Protein AF-A0A3E1NJW4-F1 (afdb_monomer_lite)

Foldseek 3Di:
DKWFWKWFDDPNDIWIWIWDWDDDPPDIDIDIDTDDDPCCVVLVQWDWDWDADPVGIWIWTQHPVRDIDTIDMDTPDIDDPPPPPPPPPPPPPD

Secondary structure (DSSP, 8-state):
-EEEEEEEEETTEEEEEEEEEEEETTEEEEEEEEPP-GGGGGGTT-EEEEEEETTEEEEEEE-TTS-EEEEPEEEEEEE---------------

Structure (mmCIF, N/CA/C/O backbone):
data_AF-A0A3E1NJW4-F1
#
_entry.id   AF-A0A3E1NJW4-F1
#
loop_
_atom_site.group_PDB
_atom_site.id
_atom_site.type_symbol
_atom_site.label_atom_id
_atom_site.label_alt_id
_atom_site.label_comp_id
_atom_site.label_asym_id
_atom_site.label_entity_id
_atom_site.label_seq_id
_atom_site.pdbx_PDB_ins_code
_atom_site.Cartn_x
_atom_site.Cartn_y
_atom_site.Cartn_z
_atom_site.occupancy
_atom_site.B_iso_or_equiv
_atom_site.auth_seq_id
_atom_site.auth_comp_id
_atom_site.auth_asym_id
_atom_site.auth_atom_id
_atom_site.pdbx_PDB_model_num
ATOM 1 N N . MET A 1 1 ? -8.828 1.772 16.849 1.00 71.25 1 MET A N 1
ATOM 2 C CA . MET A 1 1 ? -7.674 2.019 15.961 1.00 71.25 1 MET A CA 1
ATOM 3 C C . MET A 1 1 ? -7.213 0.664 15.465 1.00 71.25 1 MET A C 1
ATOM 5 O O . MET A 1 1 ? -7.027 -0.208 16.304 1.00 71.25 1 MET A O 1
ATOM 9 N N . LYS A 1 2 ? -7.141 0.454 14.149 1.00 76.69 2 LYS A N 1
ATOM 10 C CA . LYS A 1 2 ? -6.588 -0.773 13.557 1.00 76.69 2 LYS A CA 1
ATOM 11 C C . LYS A 1 2 ? -5.311 -0.407 12.810 1.00 76.69 2 LYS A C 1
ATOM 13 O O . LYS A 1 2 ? -5.330 0.576 12.073 1.00 76.69 2 LYS A O 1
ATOM 18 N N . ASN A 1 3 ? -4.242 -1.177 12.992 1.00 84.06 3 ASN A N 1
ATOM 19 C CA . ASN A 1 3 ? -3.046 -1.062 12.163 1.00 84.06 3 ASN A CA 1
ATOM 20 C C . ASN A 1 3 ? -2.914 -2.333 11.333 1.00 84.06 3 ASN A C 1
ATOM 22 O O . ASN A 1 3 ? -2.961 -3.443 11.864 1.00 84.06 3 ASN A O 1
ATOM 26 N N . LEU A 1 4 ? -2.775 -2.157 10.029 1.00 86.94 4 LEU A N 1
ATOM 27 C CA . LEU A 1 4 ? -2.654 -3.229 9.059 1.00 86.94 4 LEU A CA 1
ATOM 28 C C . LEU A 1 4 ? -1.265 -3.154 8.450 1.00 86.94 4 LEU A C 1
ATOM 30 O O . LEU A 1 4 ? -0.800 -2.080 8.073 1.00 86.94 4 LEU A O 1
ATOM 34 N N . LEU A 1 5 ? -0.602 -4.294 8.339 1.00 90.12 5 LEU A N 1
ATOM 35 C CA . LEU A 1 5 ? 0.557 -4.431 7.479 1.00 90.12 5 LEU A CA 1
ATOM 36 C C . LEU A 1 5 ? 0.077 -5.047 6.169 1.00 90.12 5 LEU A C 1
ATOM 38 O O . LEU A 1 5 ? -0.364 -6.200 6.149 1.00 90.12 5 LEU A O 1
ATOM 42 N N . ILE A 1 6 ? 0.140 -4.275 5.092 1.00 92.75 6 ILE A N 1
ATOM 43 C CA . ILE A 1 6 ? -0.257 -4.721 3.759 1.00 92.75 6 ILE A CA 1
ATOM 44 C C . ILE A 1 6 ? 0.975 -4.971 2.898 1.00 92.75 6 ILE A C 1
ATOM 46 O O . ILE A 1 6 ? 2.024 -4.359 3.102 1.00 92.75 6 ILE A O 1
ATOM 50 N N . SER A 1 7 ? 0.836 -5.846 1.910 1.00 93.94 7 SER A N 1
ATOM 51 C CA . SER A 1 7 ? 1.809 -5.998 0.833 1.00 93.94 7 SER A CA 1
ATOM 52 C C . SER A 1 7 ? 1.149 -5.861 -0.524 1.00 93.94 7 SER A C 1
ATOM 54 O O . SER A 1 7 ? 0.007 -6.285 -0.696 1.00 93.94 7 SER A O 1
ATOM 56 N N . PHE A 1 8 ? 1.900 -5.323 -1.473 1.00 93.81 8 PHE A N 1
ATOM 57 C CA . PHE A 1 8 ? 1.492 -5.139 -2.859 1.00 93.81 8 PHE A CA 1
ATOM 58 C C . PHE A 1 8 ? 2.720 -5.241 -3.768 1.00 93.81 8 PHE A C 1
ATOM 60 O O . PHE A 1 8 ? 3.860 -5.229 -3.287 1.00 93.81 8 PHE A O 1
ATOM 67 N N . THR A 1 9 ? 2.482 -5.342 -5.070 1.00 92.38 9 THR A N 1
ATOM 68 C CA . THR A 1 9 ? 3.533 -5.392 -6.089 1.00 92.38 9 THR A CA 1
ATOM 69 C C . THR A 1 9 ? 3.341 -4.245 -7.067 1.00 92.38 9 THR A C 1
ATOM 71 O O . THR A 1 9 ? 2.217 -3.957 -7.467 1.00 92.38 9 THR A O 1
ATOM 74 N N . TYR A 1 10 ? 4.435 -3.594 -7.447 1.00 91.44 10 TYR A N 1
ATOM 75 C CA . TYR A 1 10 ? 4.451 -2.558 -8.476 1.00 91.44 10 TYR A CA 1
ATOM 76 C C . TYR A 1 10 ? 5.771 -2.648 -9.244 1.00 91.44 10 TYR A C 1
ATOM 78 O O . TYR A 1 10 ? 6.822 -2.796 -8.623 1.00 91.44 10 TYR A O 1
ATOM 86 N N . ASN A 1 11 ? 5.723 -2.613 -10.580 1.00 89.81 11 ASN A N 1
ATOM 87 C CA . ASN A 1 11 ? 6.897 -2.787 -11.450 1.00 89.81 11 ASN A CA 1
ATOM 88 C C . ASN A 1 11 ? 7.776 -3.996 -11.066 1.00 89.81 11 ASN A C 1
ATOM 90 O O . ASN A 1 11 ? 8.988 -3.868 -10.916 1.00 89.81 11 ASN A O 1
ATOM 94 N N . ASP A 1 12 ? 7.147 -5.157 -10.844 1.00 89.50 12 ASP A N 1
ATOM 95 C CA . ASP A 1 12 ? 7.785 -6.417 -10.419 1.00 89.50 12 ASP A CA 1
ATOM 96 C C . ASP A 1 12 ? 8.532 -6.370 -9.068 1.00 89.50 12 ASP A C 1
ATOM 98 O O . ASP A 1 12 ? 9.198 -7.332 -8.677 1.00 89.50 12 ASP A O 1
ATOM 102 N N . LEU A 1 13 ? 8.385 -5.283 -8.303 1.00 90.12 13 LEU A N 1
ATOM 103 C CA . LEU A 1 13 ? 8.968 -5.114 -6.976 1.00 90.12 13 LEU A CA 1
ATOM 104 C C . LEU A 1 13 ? 7.904 -5.294 -5.893 1.00 90.12 13 LEU A C 1
ATOM 106 O O . LEU A 1 13 ? 6.772 -4.824 -6.008 1.00 90.12 13 LEU A O 1
ATOM 110 N N . ALA A 1 14 ? 8.276 -5.990 -4.820 1.00 90.69 14 ALA A N 1
ATOM 111 C CA . ALA A 1 14 ? 7.404 -6.220 -3.677 1.00 90.69 14 ALA A CA 1
ATOM 112 C C . ALA A 1 14 ? 7.559 -5.103 -2.640 1.00 90.69 14 ALA A C 1
ATOM 114 O O . ALA A 1 14 ? 8.660 -4.816 -2.166 1.00 90.69 14 ALA A O 1
ATOM 115 N N . TYR A 1 15 ? 6.431 -4.539 -2.223 1.00 92.06 15 TYR A N 1
ATOM 116 C CA . TYR A 1 15 ? 6.364 -3.481 -1.227 1.00 92.06 15 TYR A CA 1
ATOM 117 C C . TYR A 1 15 ? 5.585 -3.933 -0.001 1.00 92.06 15 TYR A C 1
ATOM 119 O O . TYR A 1 15 ? 4.768 -4.857 -0.032 1.00 92.06 15 TYR A O 1
ATOM 127 N N . THR A 1 16 ? 5.862 -3.271 1.116 1.00 92.31 16 THR A N 1
ATOM 128 C CA . THR A 1 16 ? 5.104 -3.420 2.355 1.00 92.31 16 THR A CA 1
ATOM 129 C C . THR A 1 16 ? 4.766 -2.036 2.876 1.00 92.31 16 THR A C 1
ATOM 131 O O . THR A 1 16 ? 5.625 -1.155 2.896 1.00 92.31 16 THR A O 1
ATOM 134 N N . ALA A 1 17 ? 3.527 -1.844 3.312 1.00 91.56 17 ALA A N 1
ATOM 135 C CA . ALA A 1 17 ? 3.086 -0.593 3.902 1.00 91.56 17 ALA A CA 1
ATOM 136 C C . ALA A 1 17 ? 2.335 -0.835 5.207 1.00 91.56 17 ALA A C 1
ATOM 138 O O . ALA A 1 17 ? 1.615 -1.822 5.371 1.00 91.56 17 ALA A O 1
ATOM 139 N N . LYS A 1 18 ? 2.505 0.102 6.132 1.00 91.50 18 LYS A N 1
ATOM 140 C CA . LYS A 1 18 ? 1.680 0.235 7.323 1.00 91.50 18 LYS A CA 1
ATOM 141 C C . LYS A 1 18 ? 0.470 1.082 6.962 1.00 91.50 18 LYS A C 1
ATOM 143 O O . LYS A 1 18 ? 0.634 2.219 6.529 1.00 91.50 18 LYS A O 1
ATOM 148 N N . VAL A 1 19 ? -0.726 0.541 7.152 1.00 89.94 19 VAL A N 1
ATOM 149 C CA . VAL A 1 19 ? -1.988 1.265 7.011 1.00 89.94 19 VAL A CA 1
ATOM 150 C C . VAL A 1 19 ? -2.602 1.434 8.386 1.00 89.94 19 VAL A C 1
ATOM 152 O O . VAL A 1 19 ? -2.913 0.465 9.078 1.00 89.94 19 VAL A O 1
ATOM 155 N N . LEU A 1 20 ? -2.789 2.682 8.781 1.00 87.75 20 LEU A N 1
ATOM 156 C CA . LEU A 1 20 ? -3.465 3.054 10.005 1.00 87.75 20 LEU A CA 1
ATOM 157 C C . LEU A 1 20 ? -4.904 3.444 9.678 1.00 87.75 20 LEU A C 1
ATOM 159 O O . LEU A 1 20 ? -5.143 4.372 8.909 1.00 87.75 20 LEU A O 1
ATOM 163 N N . VAL A 1 21 ? -5.855 2.762 10.315 1.00 83.00 21 VAL A N 1
ATOM 164 C CA . VAL A 1 21 ? -7.287 3.044 10.204 1.00 83.00 21 VAL A CA 1
ATOM 165 C C . VAL A 1 21 ? -7.802 3.567 11.543 1.00 83.00 21 VAL A C 1
ATOM 167 O O . VAL A 1 21 ? -7.855 2.853 12.558 1.00 83.00 21 VAL A O 1
ATOM 170 N N . GLN A 1 22 ? -8.200 4.837 11.556 1.00 80.56 22 GLN A N 1
ATOM 171 C CA . GLN A 1 22 ? -8.759 5.514 12.722 1.00 80.56 22 GLN A CA 1
ATOM 172 C C . GLN A 1 22 ? -10.176 5.999 12.436 1.00 80.56 22 GLN A C 1
ATOM 174 O O . GLN A 1 22 ? -10.386 6.866 11.601 1.00 80.56 22 GLN A O 1
ATOM 179 N N . LYS A 1 23 ? -11.161 5.500 13.187 1.00 76.69 23 LYS A N 1
ATOM 180 C CA . LYS A 1 23 ? -12.500 6.095 13.203 1.00 76.69 23 LYS A CA 1
ATOM 181 C C . LYS A 1 23 ? -12.511 7.268 14.184 1.00 76.69 23 LYS A C 1
ATOM 183 O O . LYS A 1 23 ? -12.248 7.063 15.370 1.00 76.69 23 LYS A O 1
ATOM 188 N N . LYS A 1 24 ? -12.812 8.474 13.704 1.00 76.75 24 LYS A N 1
ATOM 189 C CA . LYS A 1 24 ? -12.985 9.681 14.521 1.00 76.75 24 LYS A CA 1
ATOM 190 C C . LYS A 1 24 ? -14.342 10.299 14.187 1.00 76.75 24 LYS A C 1
ATOM 192 O O . LYS A 1 24 ? -14.530 10.830 13.097 1.00 76.75 24 LYS A O 1
ATOM 197 N N . ASN A 1 25 ? -15.276 10.244 15.137 1.00 80.94 25 ASN A N 1
ATOM 198 C CA . ASN A 1 25 ? -16.688 10.585 14.921 1.00 80.94 25 ASN A CA 1
ATOM 199 C C . ASN A 1 25 ? -17.280 9.743 13.765 1.00 80.94 25 ASN A C 1
ATOM 201 O O . ASN A 1 25 ? -17.140 8.516 13.778 1.00 80.94 25 ASN A O 1
ATOM 205 N N . ASP A 1 26 ? -17.879 10.402 12.770 1.00 77.50 26 ASP A N 1
ATOM 206 C CA . ASP A 1 26 ? -18.459 9.788 11.567 1.00 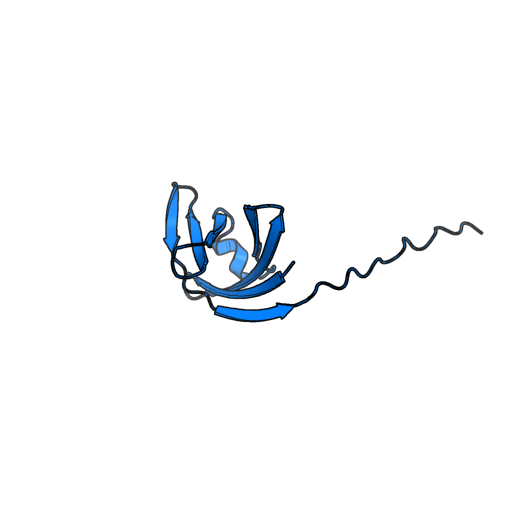77.50 26 ASP A CA 1
ATOM 207 C C . ASP A 1 26 ? -17.468 9.668 10.395 1.00 77.50 26 ASP A C 1
ATOM 209 O O . ASP A 1 26 ? -17.844 9.210 9.321 1.00 77.50 26 ASP A O 1
ATOM 213 N N . ALA A 1 27 ? -16.200 10.052 10.584 1.00 70.06 27 ALA A N 1
ATOM 214 C CA . ALA A 1 27 ? -15.164 9.938 9.561 1.00 70.06 27 ALA A CA 1
ATOM 215 C C . ALA A 1 27 ? -14.198 8.787 9.870 1.00 70.06 27 ALA A C 1
ATOM 217 O O . ALA A 1 27 ? -13.800 8.572 11.022 1.00 70.06 27 ALA A O 1
ATOM 218 N N . ILE A 1 28 ? -13.774 8.073 8.828 1.00 75.25 28 ILE A N 1
ATOM 219 C CA . ILE A 1 28 ? -12.652 7.141 8.905 1.00 75.25 28 ILE A CA 1
ATOM 220 C C . ILE A 1 28 ? -11.437 7.818 8.270 1.00 75.25 28 ILE A C 1
ATOM 222 O O . ILE A 1 28 ? -11.486 8.302 7.144 1.00 75.25 28 ILE A O 1
ATOM 226 N N . LEU A 1 29 ? -10.356 7.900 9.038 1.00 71.62 29 LEU A N 1
ATOM 227 C CA . LEU A 1 29 ? -9.067 8.424 8.621 1.00 71.62 29 LEU A CA 1
ATOM 228 C C . LEU A 1 29 ? -8.152 7.253 8.282 1.00 71.62 29 LEU A C 1
ATOM 230 O O . LEU A 1 29 ? -7.980 6.337 9.095 1.00 71.62 29 LEU A O 1
ATOM 234 N N . TYR A 1 30 ? -7.548 7.331 7.103 1.00 81.56 30 TYR A N 1
ATOM 235 C CA . TYR A 1 30 ? -6.573 6.374 6.605 1.00 81.56 30 TYR A CA 1
ATOM 236 C C . TYR A 1 30 ? -5.240 7.091 6.459 1.00 81.56 30 TYR A C 1
ATOM 238 O O . TYR A 1 30 ? -5.167 8.154 5.842 1.00 81.56 30 TYR A O 1
ATOM 246 N N . SER A 1 31 ? -4.181 6.519 7.015 1.00 82.19 31 SER A N 1
ATOM 247 C CA . SER A 1 31 ? -2.828 6.885 6.616 1.00 82.19 31 SER A CA 1
ATOM 248 C C . SER A 1 31 ? -2.080 5.642 6.182 1.00 82.19 31 SER A C 1
ATOM 250 O O . SER A 1 31 ? -2.234 4.569 6.764 1.00 82.19 31 SER A O 1
ATOM 252 N N . ILE A 1 32 ? -1.293 5.788 5.125 1.00 88.12 32 ILE A N 1
ATOM 253 C CA . ILE A 1 32 ? -0.445 4.736 4.591 1.00 88.12 32 ILE A CA 1
ATOM 254 C C . ILE A 1 32 ? 0.995 5.228 4.608 1.00 88.12 32 ILE A C 1
ATOM 256 O O . ILE A 1 32 ? 1.285 6.356 4.216 1.00 88.12 32 ILE A O 1
ATOM 260 N N . VAL A 1 33 ? 1.892 4.387 5.107 1.00 88.00 33 VAL A N 1
ATOM 261 C CA . VAL A 1 33 ? 3.324 4.670 5.165 1.00 88.00 33 VAL A CA 1
ATOM 262 C C . VAL A 1 33 ? 4.061 3.449 4.646 1.00 88.00 33 VAL A C 1
ATOM 264 O O . VAL A 1 33 ? 3.912 2.352 5.190 1.00 88.00 33 VAL A O 1
ATOM 267 N N . LEU A 1 34 ? 4.853 3.634 3.592 1.00 88.25 34 LEU A N 1
ATOM 268 C CA . LEU A 1 34 ? 5.755 2.599 3.102 1.00 88.25 34 LEU A CA 1
ATOM 269 C C . LEU A 1 34 ? 6.764 2.222 4.188 1.00 88.25 34 LEU A C 1
ATOM 271 O O . LEU A 1 34 ? 7.360 3.086 4.830 1.00 88.25 34 LEU A O 1
ATOM 275 N N . VAL A 1 35 ? 6.977 0.923 4.374 1.00 88.06 35 VAL A N 1
ATOM 276 C CA . VAL A 1 35 ? 8.113 0.437 5.156 1.00 88.06 35 VAL A CA 1
ATOM 277 C C . VAL A 1 35 ? 9.371 0.674 4.326 1.00 88.06 35 VAL A C 1
ATOM 279 O O . VAL A 1 35 ? 9.391 0.375 3.132 1.00 88.06 35 VAL A O 1
ATOM 282 N N . GLU A 1 36 ? 10.409 1.242 4.938 1.00 82.81 36 GLU A N 1
ATOM 283 C CA . GLU A 1 36 ? 11.665 1.512 4.239 1.00 82.81 36 GLU A CA 1
ATOM 284 C C . GLU A 1 36 ? 12.269 0.224 3.672 1.00 82.81 36 GLU A C 1
ATOM 286 O O . GLU A 1 36 ? 12.501 -0.747 4.393 1.00 82.81 36 GLU A O 1
ATOM 291 N N . ASN A 1 37 ? 12.501 0.222 2.362 1.00 80.94 37 ASN A N 1
ATOM 292 C CA . ASN A 1 37 ? 13.237 -0.814 1.659 1.00 80.94 37 ASN A CA 1
ATOM 293 C C . ASN A 1 37 ? 14.004 -0.199 0.480 1.00 80.94 37 ASN A C 1
ATOM 295 O O . ASN A 1 37 ? 13.739 0.936 0.068 1.00 80.94 37 ASN A O 1
ATOM 299 N N . ASP A 1 38 ? 14.930 -0.973 -0.085 1.00 81.06 38 ASP A N 1
ATOM 300 C CA . ASP A 1 38 ? 15.719 -0.531 -1.234 1.00 81.06 38 ASP A CA 1
ATOM 301 C C . ASP A 1 38 ? 14.852 -0.250 -2.466 1.00 81.06 38 ASP A C 1
ATOM 303 O O . ASP A 1 38 ? 15.253 0.543 -3.295 1.00 81.06 38 ASP A O 1
ATOM 307 N N . ALA A 1 39 ? 13.656 -0.828 -2.604 1.00 80.88 39 ALA A N 1
ATOM 308 C CA . ALA A 1 39 ? 12.770 -0.615 -3.754 1.00 80.88 39 ALA A CA 1
ATOM 309 C C . ALA A 1 39 ? 12.019 0.733 -3.730 1.00 80.88 39 ALA A C 1
ATOM 311 O O . ALA A 1 39 ? 11.417 1.124 -4.736 1.00 80.88 39 ALA A O 1
ATOM 312 N N . ASN A 1 40 ? 12.056 1.473 -2.616 1.00 82.88 40 ASN A N 1
ATOM 313 C CA . ASN A 1 40 ? 11.313 2.727 -2.460 1.00 82.88 40 ASN A CA 1
ATOM 314 C C . ASN A 1 40 ? 11.801 3.853 -3.387 1.00 82.88 40 ASN A C 1
ATOM 316 O O . ASN A 1 40 ? 11.056 4.805 -3.617 1.00 82.88 40 ASN A O 1
ATOM 320 N N . TYR A 1 41 ? 13.004 3.758 -3.974 1.00 80.44 41 TYR A N 1
ATOM 321 C CA . TYR A 1 41 ? 13.441 4.737 -4.981 1.00 80.44 41 TYR A CA 1
ATOM 322 C C . TYR A 1 41 ? 12.517 4.766 -6.205 1.00 80.44 41 TYR A C 1
ATOM 324 O O . TYR A 1 41 ? 12.377 5.821 -6.820 1.00 80.44 41 TYR A O 1
ATOM 332 N N . ALA A 1 42 ? 11.890 3.635 -6.551 1.00 81.62 42 ALA A N 1
ATOM 333 C CA . ALA A 1 42 ? 11.078 3.502 -7.759 1.00 81.62 42 ALA A CA 1
ATOM 334 C C . ALA A 1 42 ? 9.724 4.221 -7.662 1.00 81.62 42 ALA A C 1
ATOM 336 O O . ALA A 1 42 ? 9.088 4.447 -8.683 1.00 81.62 42 ALA A O 1
ATOM 337 N N . VAL A 1 43 ? 9.313 4.597 -6.449 1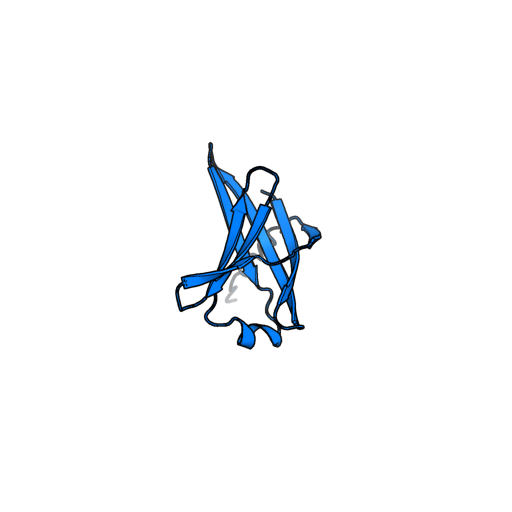.00 84.06 43 VAL A N 1
ATOM 338 C CA . VAL A 1 43 ? 8.028 5.252 -6.142 1.00 84.06 43 VAL A CA 1
ATOM 339 C C . VAL A 1 43 ? 8.228 6.538 -5.334 1.00 84.06 43 VAL A C 1
ATOM 341 O O . VAL A 1 43 ? 7.318 7.038 -4.685 1.00 84.06 43 VAL A O 1
ATOM 344 N N . LYS A 1 44 ? 9.450 7.087 -5.342 1.00 80.56 44 LYS A N 1
ATOM 345 C CA . LYS A 1 44 ? 9.867 8.206 -4.479 1.00 80.56 44 LYS A CA 1
ATOM 346 C C . LYS A 1 44 ? 9.021 9.473 -4.649 1.00 80.56 44 LYS A C 1
ATOM 348 O O . LYS A 1 44 ? 8.915 10.261 -3.712 1.00 80.56 44 LYS A O 1
ATOM 353 N N . TYR A 1 45 ? 8.495 9.697 -5.849 1.00 84.00 45 TYR A N 1
ATOM 354 C CA . TYR A 1 45 ? 7.701 10.880 -6.192 1.00 84.00 45 TYR A CA 1
ATOM 355 C C . TYR A 1 45 ? 6.203 10.596 -6.254 1.00 84.00 45 TYR A C 1
ATOM 357 O O . TYR A 1 45 ? 5.422 11.521 -6.465 1.00 84.00 45 TYR A O 1
ATOM 365 N N . ASP A 1 46 ? 5.819 9.340 -6.059 1.00 87.44 46 ASP A N 1
ATOM 366 C CA . ASP A 1 46 ? 4.434 8.926 -6.111 1.00 87.44 46 ASP A CA 1
ATOM 367 C C . ASP A 1 46 ? 3.822 8.986 -4.708 1.00 87.44 46 ASP A C 1
ATOM 369 O O . ASP A 1 46 ? 4.496 8.850 -3.683 1.00 87.44 46 ASP A O 1
ATOM 373 N N . THR A 1 47 ? 2.515 9.211 -4.655 1.00 88.94 47 THR A N 1
ATOM 374 C CA . THR A 1 47 ? 1.753 9.265 -3.409 1.00 88.94 47 THR A CA 1
ATOM 375 C C . THR A 1 47 ? 0.860 8.044 -3.306 1.00 88.94 47 THR A C 1
ATOM 377 O O . THR A 1 47 ? -0.007 7.820 -4.146 1.00 88.94 47 THR A O 1
ATOM 380 N N . PHE A 1 48 ? 1.029 7.274 -2.237 1.00 90.25 48 PHE A N 1
ATOM 381 C CA . PHE A 1 48 ? 0.132 6.168 -1.934 1.00 90.25 48 PHE A CA 1
ATOM 382 C C . PHE A 1 48 ? -1.120 6.680 -1.234 1.00 90.25 48 PHE A C 1
ATOM 384 O O . PHE A 1 48 ? -1.044 7.436 -0.264 1.00 90.25 48 PHE A O 1
ATOM 391 N N . ILE A 1 49 ? -2.276 6.235 -1.710 1.00 89.25 49 ILE A N 1
ATOM 392 C CA . ILE A 1 49 ? -3.580 6.615 -1.182 1.00 89.25 49 ILE A CA 1
ATOM 393 C C . ILE A 1 49 ? -4.356 5.337 -0.876 1.00 89.25 49 ILE A C 1
ATOM 395 O O . ILE A 1 49 ? -4.472 4.452 -1.718 1.00 89.25 49 ILE A O 1
ATOM 399 N N . PHE A 1 50 ? -4.892 5.243 0.338 1.00 88.56 50 PHE A N 1
ATOM 400 C CA . PHE A 1 50 ? -5.741 4.133 0.761 1.00 88.56 50 PHE A CA 1
ATOM 401 C C . PHE A 1 50 ? -7.131 4.679 1.079 1.00 88.56 50 PHE A C 1
ATOM 403 O O . PHE A 1 50 ? -7.268 5.520 1.969 1.00 88.56 50 PHE A O 1
ATOM 410 N N . VAL A 1 51 ? -8.144 4.253 0.326 1.00 86.12 51 VAL A N 1
ATOM 411 C CA . VAL A 1 51 ? -9.508 4.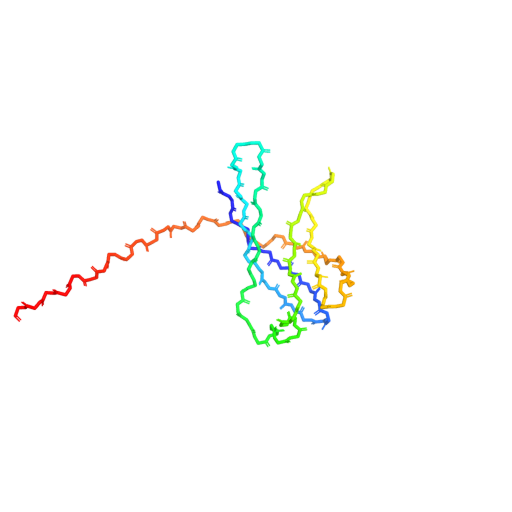810 0.389 1.00 86.12 51 VAL A CA 1
ATOM 412 C C . VAL A 1 51 ? -10.556 3.716 0.502 1.00 86.12 51 VAL A C 1
ATOM 414 O O . VAL A 1 51 ? -10.370 2.609 0.003 1.00 86.12 51 VAL A O 1
ATOM 417 N N . GLU A 1 52 ? -11.668 4.039 1.158 1.00 84.56 52 GLU A N 1
ATOM 418 C CA . GLU A 1 52 ? -12.864 3.199 1.174 1.00 84.56 52 GLU A CA 1
ATOM 419 C C . GLU A 1 52 ? -13.610 3.337 -0.162 1.00 84.56 52 GLU A C 1
ATOM 421 O O . GLU A 1 52 ? -13.917 4.446 -0.603 1.00 84.56 52 GLU A O 1
ATOM 426 N N . ALA A 1 53 ? -13.894 2.208 -0.802 1.00 84.50 53 ALA A N 1
ATOM 427 C CA . ALA A 1 53 ? -14.775 2.089 -1.958 1.00 84.50 53 ALA A CA 1
ATOM 428 C C . ALA A 1 53 ? -15.913 1.122 -1.599 1.00 84.50 53 ALA A C 1
ATOM 430 O O . ALA A 1 53 ? -15.791 0.366 -0.645 1.00 84.50 53 ALA A O 1
ATOM 431 N N . GLY A 1 54 ? -17.038 1.152 -2.318 1.00 80.12 54 GLY A N 1
ATOM 432 C CA . GLY A 1 54 ? -18.300 0.536 -1.869 1.00 80.12 54 GLY A CA 1
ATOM 433 C C . GLY A 1 54 ? -18.239 -0.917 -1.358 1.00 80.12 54 GLY A C 1
ATOM 434 O O . GLY A 1 54 ? -19.061 -1.285 -0.522 1.00 80.12 54 GLY A O 1
ATOM 435 N N . ASP A 1 55 ? -17.288 -1.726 -1.823 1.00 78.75 55 ASP A N 1
ATOM 436 C CA . ASP A 1 55 ? -17.069 -3.129 -1.452 1.00 78.75 55 ASP A CA 1
ATOM 437 C C . ASP A 1 55 ? -15.841 -3.379 -0.551 1.00 78.75 55 ASP A C 1
ATOM 439 O O . ASP A 1 55 ? -15.589 -4.520 -0.157 1.00 78.75 55 ASP A O 1
ATOM 443 N N . GLY A 1 56 ? -15.096 -2.342 -0.165 1.00 83.56 56 GLY A N 1
ATOM 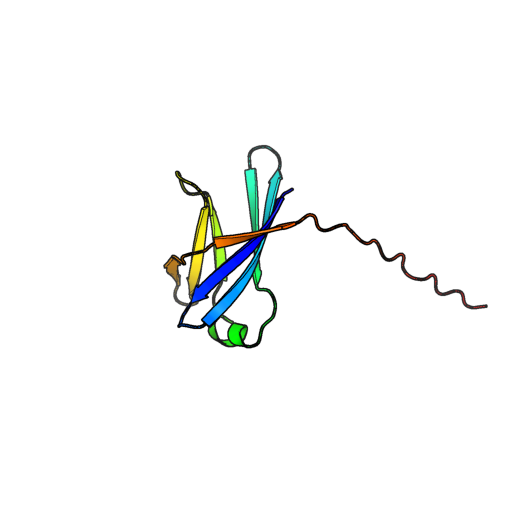444 C CA . GLY A 1 56 ? -13.943 -2.477 0.718 1.00 83.56 56 GLY A CA 1
ATOM 445 C C . GLY A 1 56 ? -12.949 -1.328 0.610 1.00 83.56 56 GLY A C 1
ATOM 446 O O . GLY A 1 56 ? -13.305 -0.156 0.687 1.00 83.56 56 GLY A O 1
ATOM 447 N N . PHE A 1 57 ? -11.669 -1.671 0.482 1.00 86.88 57 PHE A N 1
ATOM 448 C CA . PHE A 1 57 ? -10.588 -0.694 0.400 1.00 86.88 57 PHE A CA 1
ATOM 449 C C . PHE A 1 57 ? -9.817 -0.819 -0.904 1.00 86.88 57 PHE A C 1
ATOM 451 O O . PHE A 1 57 ? -9.573 -1.919 -1.399 1.00 86.88 57 PHE A O 1
ATOM 458 N N . VAL A 1 58 ? -9.383 0.322 -1.425 1.00 91.19 58 VAL A N 1
ATOM 459 C CA . VAL A 1 58 ? -8.575 0.410 -2.637 1.00 91.19 58 VAL A CA 1
ATOM 460 C C . VAL A 1 58 ? -7.254 1.085 -2.302 1.00 91.19 58 VAL A C 1
ATOM 462 O O . VAL A 1 58 ? -7.221 2.099 -1.599 1.00 91.19 58 VAL A O 1
ATOM 465 N N . LEU A 1 59 ? -6.169 0.511 -2.820 1.00 92.94 59 LEU A N 1
ATOM 466 C CA . LEU A 1 59 ? -4.846 1.114 -2.821 1.00 92.94 59 LEU A CA 1
ATOM 467 C C . LEU A 1 59 ? -4.607 1.768 -4.183 1.00 92.94 59 LEU A C 1
ATOM 469 O O . LEU A 1 59 ? -4.669 1.100 -5.213 1.00 92.94 59 LEU A O 1
ATOM 473 N N . LEU A 1 60 ? -4.319 3.064 -4.171 1.00 93.38 60 LEU A N 1
ATOM 474 C CA . LEU A 1 60 ? -3.983 3.846 -5.352 1.00 93.38 60 LEU A CA 1
ATOM 475 C C . LEU A 1 60 ? -2.549 4.360 -5.243 1.00 93.38 60 LEU A C 1
ATOM 477 O O . LEU A 1 60 ? -2.107 4.771 -4.165 1.00 93.38 60 LEU A O 1
ATOM 481 N N . LEU A 1 61 ? -1.854 4.375 -6.373 1.00 93.62 61 LEU A N 1
ATOM 482 C CA . LEU A 1 61 ? -0.586 5.060 -6.563 1.00 93.62 61 LEU A CA 1
ATOM 483 C C . LEU A 1 61 ? -0.835 6.286 -7.433 1.00 93.62 61 LEU A C 1
ATOM 485 O O . LEU A 1 61 ? -1.135 6.149 -8.611 1.00 93.62 61 LEU A O 1
ATOM 489 N N . LEU A 1 62 ? -0.760 7.476 -6.846 1.00 93.12 62 LEU A N 1
ATOM 490 C CA . LEU A 1 62 ? -0.891 8.737 -7.566 1.00 93.12 62 LEU A CA 1
ATOM 491 C C . LEU A 1 62 ? 0.488 9.201 -8.029 1.00 93.12 62 LEU A C 1
ATOM 493 O O . LEU A 1 62 ? 1.360 9.474 -7.202 1.00 93.12 62 LEU A O 1
ATOM 497 N N . HIS A 1 63 ? 0.656 9.338 -9.335 1.00 92.25 63 HIS A N 1
ATOM 498 C CA . HIS A 1 63 ? 1.896 9.792 -9.943 1.00 92.25 63 HIS A CA 1
ATOM 499 C C . HIS A 1 63 ? 2.016 11.316 -9.939 1.00 92.25 63 HIS A C 1
ATOM 501 O O . HIS A 1 63 ? 1.036 12.053 -9.804 1.00 92.25 63 HIS A O 1
ATOM 507 N N . ALA A 1 64 ? 3.237 11.810 -10.148 1.00 88.06 64 ALA A N 1
ATOM 508 C CA . ALA A 1 64 ? 3.520 13.246 -10.209 1.00 88.06 64 ALA A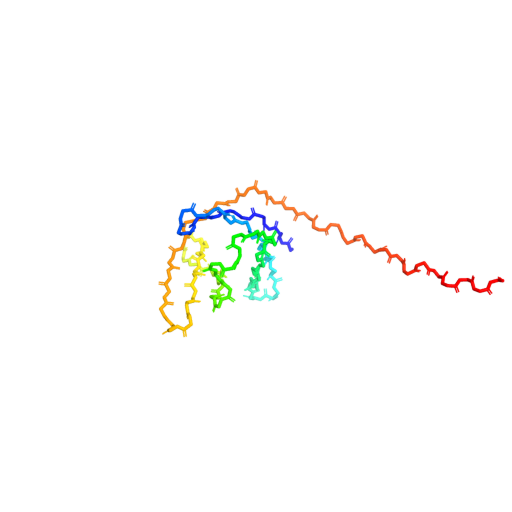 CA 1
ATOM 509 C C . ALA A 1 64 ? 2.775 13.985 -11.342 1.00 88.06 64 ALA A C 1
ATOM 511 O O . ALA A 1 64 ? 2.576 15.197 -11.263 1.00 88.06 64 ALA A O 1
ATOM 512 N N . ASP A 1 65 ? 2.358 13.275 -12.393 1.00 91.38 65 ASP A N 1
ATOM 513 C CA . ASP A 1 65 ? 1.566 13.815 -13.504 1.00 91.38 65 ASP A CA 1
ATOM 514 C C . ASP A 1 65 ? 0.042 13.774 -13.253 1.00 91.38 65 ASP A C 1
ATOM 516 O O . ASP A 1 65 ? -0.737 14.192 -14.110 1.00 91.38 65 ASP A O 1
ATOM 520 N N . ASN A 1 66 ? -0.381 13.352 -12.056 1.00 86.75 66 ASN A N 1
ATOM 521 C CA . ASN A 1 66 ? -1.765 13.116 -11.633 1.00 86.75 66 ASN A CA 1
ATOM 522 C C . ASN A 1 66 ? -2.470 11.934 -12.316 1.00 86.75 66 ASN A C 1
ATOM 524 O O . ASN A 1 66 ? -3.682 11.777 -12.146 1.00 86.75 66 ASN A O 1
ATOM 528 N N . SER A 1 67 ? -1.751 11.096 -13.066 1.00 93.88 67 SER A N 1
ATOM 529 C CA . SER A 1 67 ? -2.254 9.763 -13.396 1.00 93.88 67 SER A CA 1
ATOM 530 C C . SER A 1 67 ? -2.251 8.881 -12.144 1.00 93.88 67 SER A C 1
ATOM 532 O O . SER A 1 67 ? -1.566 9.179 -11.160 1.00 93.88 67 SER A O 1
ATOM 534 N N . PHE A 1 68 ? -3.055 7.820 -12.144 1.00 93.75 68 PHE A N 1
ATOM 535 C CA . PHE A 1 68 ? -3.093 6.891 -11.025 1.00 93.75 68 PHE A CA 1
ATOM 536 C C . PHE A 1 68 ? -3.184 5.445 -11.492 1.00 93.75 68 PHE A C 1
ATOM 538 O O . PHE A 1 68 ? -3.921 5.138 -12.430 1.00 93.75 68 PHE A O 1
ATOM 545 N N . ASP A 1 69 ? -2.505 4.574 -10.754 1.00 94.50 69 ASP A N 1
ATOM 546 C CA . ASP A 1 69 ? -2.638 3.128 -10.855 1.00 94.50 69 ASP A CA 1
ATOM 547 C C . ASP A 1 69 ? -3.395 2.588 -9.642 1.00 94.50 69 ASP A C 1
ATOM 549 O O . ASP A 1 69 ? -3.143 2.972 -8.495 1.00 94.50 69 ASP A O 1
ATOM 553 N N . GLN A 1 70 ? -4.324 1.667 -9.886 1.00 94.56 70 GLN A N 1
ATOM 554 C CA . GLN A 1 70 ? -4.924 0.867 -8.825 1.00 94.56 70 GLN A CA 1
ATOM 555 C C . GLN A 1 70 ? -4.065 -0.374 -8.597 1.00 94.56 70 GLN A C 1
ATOM 557 O O . GLN A 1 70 ? -3.829 -1.150 -9.520 1.00 94.56 70 GLN A O 1
ATOM 562 N N . LEU A 1 71 ? -3.612 -0.563 -7.359 1.00 94.56 71 LEU A N 1
ATOM 563 C CA . LEU A 1 71 ? -2.711 -1.650 -7.000 1.00 94.56 71 LEU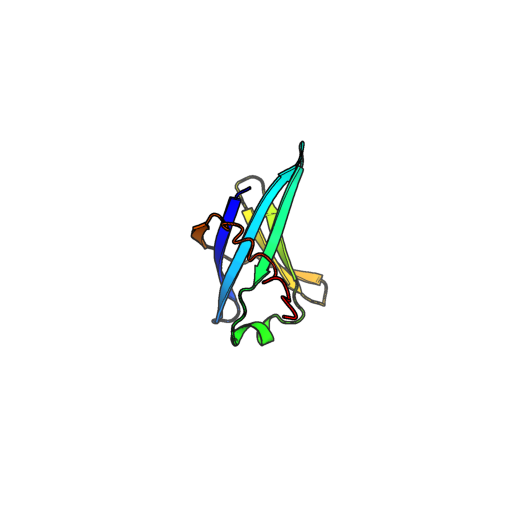 A CA 1
ATOM 564 C C . LEU A 1 71 ? -3.465 -2.768 -6.288 1.00 94.56 71 LEU A C 1
ATOM 566 O O . LEU A 1 71 ? -4.207 -2.525 -5.332 1.00 94.56 71 LEU A O 1
ATOM 570 N N . ASP A 1 72 ? -3.201 -4.004 -6.703 1.00 93.62 72 ASP A N 1
ATOM 571 C CA . ASP A 1 72 ? -3.614 -5.181 -5.947 1.00 93.62 72 ASP A CA 1
ATOM 572 C C . ASP A 1 72 ? -2.821 -5.258 -4.640 1.00 93.62 72 ASP A C 1
ATOM 574 O O . ASP A 1 72 ? -1.589 -5.168 -4.612 1.00 93.62 72 ASP A O 1
ATOM 578 N N . TRP A 1 73 ? -3.532 -5.446 -3.531 1.00 94.00 73 TRP A N 1
ATOM 579 C CA . TRP A 1 73 ? -2.949 -5.463 -2.196 1.00 94.00 73 TRP A CA 1
ATOM 580 C C . TRP A 1 73 ? -3.542 -6.592 -1.357 1.00 94.00 73 TRP A C 1
ATOM 582 O O . TRP A 1 73 ? -4.660 -7.048 -1.576 1.00 94.00 73 TRP A O 1
ATOM 592 N N . ASN A 1 74 ? -2.770 -7.055 -0.377 1.00 91.69 74 ASN A N 1
ATOM 593 C CA . ASN A 1 74 ? -3.178 -8.111 0.543 1.00 91.69 74 ASN A CA 1
ATOM 594 C C . ASN A 1 74 ? -2.764 -7.770 1.975 1.00 91.69 74 ASN A C 1
ATOM 596 O O . ASN A 1 74 ? -1.671 -7.244 2.203 1.00 91.69 74 ASN A O 1
ATOM 600 N N . ILE A 1 75 ? -3.609 -8.115 2.950 1.00 88.56 75 ILE A N 1
ATOM 601 C CA . ILE A 1 75 ? -3.271 -8.007 4.375 1.00 88.56 75 ILE A CA 1
ATOM 602 C C . ILE A 1 75 ? -2.312 -9.140 4.730 1.00 88.56 75 ILE A C 1
ATOM 604 O O . ILE A 1 75 ? -2.640 -10.312 4.558 1.00 88.56 75 ILE A O 1
ATOM 608 N N . ARG A 1 76 ? -1.139 -8.798 5.269 1.00 82.56 76 ARG A N 1
ATOM 609 C CA . ARG A 1 76 ? -0.225 -9.783 5.862 1.00 82.56 76 ARG A CA 1
ATOM 610 C C . ARG A 1 76 ? -0.504 -10.008 7.339 1.00 82.56 76 ARG A C 1
ATOM 612 O O . ARG A 1 76 ? -0.437 -11.143 7.798 1.00 82.56 76 ARG A O 1
ATOM 619 N N . TYR A 1 77 ? -0.766 -8.934 8.086 1.00 79.06 77 TYR A N 1
ATOM 620 C CA . TYR A 1 77 ? -0.931 -9.005 9.537 1.00 79.06 77 TYR A CA 1
ATOM 621 C C . TYR A 1 77 ? -1.720 -7.805 10.084 1.00 79.06 77 TYR A C 1
ATOM 623 O O . TYR A 1 77 ? -1.521 -6.675 9.635 1.00 79.06 77 TYR A O 1
ATOM 631 N N . GLU A 1 78 ? -2.579 -8.035 11.080 1.00 79.75 78 GLU A N 1
ATOM 632 C CA . GLU A 1 78 ? -3.147 -6.969 11.916 1.00 79.75 78 GLU A CA 1
ATOM 633 C C . GLU A 1 78 ? -2.286 -6.815 13.174 1.00 79.75 78 GLU A C 1
ATOM 635 O O . GLU A 1 78 ? -2.046 -7.797 13.872 1.00 79.75 78 GLU A O 1
ATOM 640 N N . TYR A 1 79 ? -1.834 -5.600 13.494 1.00 70.44 79 TYR A N 1
ATOM 641 C CA . TYR A 1 79 ? -1.006 -5.358 14.678 1.00 70.44 79 TYR A CA 1
ATOM 642 C C . TYR A 1 79 ? -1.532 -4.220 15.553 1.00 70.44 79 TYR A C 1
ATOM 644 O O . TYR A 1 79 ? -2.094 -3.225 15.090 1.00 70.44 79 TYR A O 1
ATOM 652 N N . SER A 1 80 ? -1.303 -4.341 16.856 1.00 60.53 80 SER A N 1
ATOM 653 C CA . SER A 1 80 ? -1.368 -3.227 17.795 1.00 60.53 80 SER A CA 1
ATOM 654 C C . SER A 1 80 ? 0.041 -2.669 17.959 1.00 60.53 80 SER A C 1
ATOM 656 O O . SER A 1 80 ? 0.927 -3.392 18.412 1.00 60.53 80 SER A O 1
ATOM 658 N N . GLU A 1 81 ? 0.279 -1.403 17.603 1.00 58.28 81 GLU A N 1
ATOM 659 C CA . GLU A 1 81 ? 1.465 -0.719 18.127 1.00 58.28 81 GLU A CA 1
ATOM 660 C C . GLU A 1 81 ? 1.264 -0.584 19.637 1.00 58.28 81 GLU A C 1
ATOM 662 O O . GLU A 1 81 ? 0.484 0.251 20.096 1.00 58.28 81 GLU A O 1
ATOM 667 N N . GLU A 1 82 ? 1.920 -1.441 20.422 1.00 53.69 82 GLU A N 1
ATOM 668 C CA . GLU A 1 82 ? 2.157 -1.113 21.820 1.00 53.69 82 GLU A CA 1
ATOM 669 C C . GLU A 1 82 ? 2.988 0.168 21.815 1.00 53.69 82 GLU A C 1
ATOM 671 O O . GLU A 1 82 ? 4.110 0.198 21.303 1.00 53.69 82 GLU A O 1
ATOM 676 N N . GLN A 1 83 ? 2.419 1.256 22.336 1.00 47.09 83 GLN A N 1
ATOM 677 C CA . GLN A 1 83 ? 3.194 2.451 22.630 1.00 47.09 83 GLN A CA 1
ATOM 678 C C . GLN A 1 83 ? 4.207 2.081 23.712 1.00 47.09 83 GLN A C 1
ATOM 680 O O . GLN A 1 83 ? 3.933 2.194 24.905 1.00 47.09 83 GLN A O 1
ATOM 685 N N . VAL A 1 84 ? 5.392 1.629 23.306 1.00 40.59 84 VAL A N 1
ATOM 686 C CA . VAL A 1 84 ? 6.533 1.554 24.209 1.00 40.59 84 VAL A CA 1
ATOM 687 C C . VAL A 1 84 ? 6.958 2.994 24.460 1.00 40.59 84 VAL A C 1
ATOM 689 O O . VAL A 1 84 ? 7.783 3.559 23.742 1.00 40.59 84 VAL A O 1
ATOM 692 N N . TYR A 1 85 ? 6.355 3.612 25.473 1.00 37.94 85 TYR A N 1
ATOM 693 C CA . TYR A 1 85 ? 6.860 4.843 26.053 1.00 37.94 85 TYR A CA 1
ATOM 694 C C . TYR A 1 85 ? 8.212 4.508 26.684 1.00 37.94 85 TYR A C 1
ATOM 696 O O . TYR A 1 85 ? 8.298 4.090 27.838 1.00 37.94 85 TYR A O 1
ATOM 704 N N . LYS A 1 86 ? 9.294 4.641 25.912 1.00 44.31 86 LYS A N 1
ATOM 705 C CA . LYS A 1 86 ? 10.619 4.763 26.508 1.00 44.31 86 LYS A CA 1
ATOM 706 C C . LYS A 1 86 ? 10.599 6.099 27.230 1.00 44.31 86 LYS A C 1
ATOM 708 O O . LYS A 1 86 ? 10.649 7.142 26.582 1.00 44.31 86 LYS A O 1
ATOM 713 N N . SER A 1 87 ? 10.446 6.063 28.558 1.00 36.16 87 SER A N 1
ATOM 714 C CA . SER A 1 87 ? 10.738 7.233 29.384 1.00 36.16 87 SER A CA 1
ATOM 715 C C . SER A 1 87 ? 12.059 7.804 28.880 1.00 36.16 87 SER A C 1
ATOM 717 O O . SER A 1 87 ? 12.986 7.010 28.690 1.00 36.16 87 SER A O 1
ATOM 719 N N . PRO A 1 88 ? 12.181 9.121 28.643 1.00 50.03 88 PRO A N 1
ATOM 720 C CA . PRO A 1 88 ? 13.504 9.701 28.531 1.00 50.03 88 PRO A CA 1
ATOM 721 C C . PRO A 1 88 ? 14.249 9.248 29.784 1.00 50.03 88 PRO A C 1
ATOM 723 O O . PRO A 1 88 ? 13.777 9.482 30.901 1.00 50.03 88 PRO A O 1
ATOM 726 N N . GLU A 1 89 ? 15.315 8.469 29.597 1.00 52.97 89 GLU A N 1
ATOM 727 C CA . GLU A 1 89 ? 16.233 8.148 30.677 1.00 52.97 89 GLU A CA 1
ATOM 728 C C . GLU A 1 89 ? 16.635 9.498 31.251 1.00 52.97 89 GLU A C 1
ATOM 730 O O . GLU A 1 89 ? 17.201 10.344 30.554 1.00 52.97 89 GLU A O 1
ATOM 735 N N . GLY A 1 90 ? 16.181 9.755 32.478 1.00 43.06 90 GLY A N 1
ATOM 736 C CA . GLY A 1 90 ? 16.459 11.000 33.158 1.00 43.06 90 GLY A CA 1
ATOM 737 C C . GLY A 1 90 ? 17.965 11.185 33.150 1.00 43.06 90 GLY A C 1
ATOM 738 O O . GLY A 1 90 ? 18.695 10.350 33.679 1.00 43.06 90 GLY A O 1
ATOM 739 N N . PHE A 1 91 ? 18.419 12.264 32.520 1.00 48.50 91 PHE A N 1
ATOM 740 C CA . PHE A 1 91 ? 19.772 12.768 32.677 1.00 48.50 91 PHE A CA 1
ATOM 741 C C . PHE A 1 91 ? 19.969 13.057 34.174 1.00 48.50 91 PHE A C 1
ATOM 743 O O . PHE A 1 91 ? 19.606 14.118 34.675 1.00 48.50 91 PHE A O 1
ATOM 750 N N . SER A 1 92 ? 20.474 12.071 34.911 1.00 47.25 92 SER A N 1
ATOM 751 C CA . SER A 1 92 ? 20.945 12.227 36.279 1.00 47.25 92 SER A CA 1
ATOM 752 C C . SER A 1 92 ? 22.396 12.674 36.190 1.00 47.25 92 SER A C 1
ATOM 754 O O . SER A 1 92 ? 23.296 11.846 36.067 1.00 47.25 92 SER A O 1
ATOM 756 N N . LEU A 1 93 ? 22.625 13.986 36.218 1.00 46.69 93 LEU A N 1
ATOM 757 C CA . LEU A 1 93 ? 23.942 14.526 36.539 1.00 46.69 93 LEU A CA 1
ATOM 758 C C . LEU A 1 93 ? 24.142 14.369 38.052 1.00 46.69 93 LEU A C 1
ATOM 760 O O . LEU A 1 93 ? 23.733 15.233 38.826 1.00 46.69 93 LEU A O 1
ATOM 764 N N . SER A 1 94 ? 24.704 13.228 38.451 1.00 51.62 94 SER A N 1
ATOM 765 C CA . SER A 1 94 ? 25.353 13.037 39.754 1.00 51.62 94 SER A CA 1
ATOM 766 C C . SER A 1 94 ? 26.850 13.248 39.611 1.00 51.62 94 SER A C 1
ATOM 768 O O . SER A 1 94 ? 27.400 12.636 38.664 1.00 51.62 94 SER A O 1
#

Radius of gyration: 16.9 Å; chains: 1; bounding box: 44×24×53 Å

Organism: NCBI:txid2291815

Sequence (94 aa):
MKNLLISFTYNDLAYTAKVLVQKKNDAILYSIVLVENDANYAVKYDTFIFVEAGDGFVLLLLHADNSFDQLDWNIRYEYSEEQVYKSPEGFSLS

pLDDT: mean 80.08, std 15.42, range [36.16, 94.56]